Protein AF-A0A1E7FVS6-F1 (afdb_monomer_lite)

Radius of gyration: 13.55 Å; chains: 1; bounding box: 36×31×34 Å

Sequence (107 aa):
MACRRGFEAIVEYLLQLPDVDIRVCDDSGRTVLHDACWNPTPQLKIVELIMERDPALFFISDNRGFTPFQYARSQHFLIWREFLLKNMEYLQALKSEDVIAKLSKDS

Structure (mmCIF, N/CA/C/O backbone):
data_AF-A0A1E7FVS6-F1
#
_entry.id   AF-A0A1E7FVS6-F1
#
loop_
_atom_site.group_PDB
_atom_site.id
_atom_site.type_symbol
_atom_site.label_atom_id
_atom_site.label_alt_id
_atom_site.label_comp_id
_atom_site.label_asym_id
_atom_site.label_entity_id
_atom_site.label_seq_id
_atom_site.pdbx_PDB_ins_code
_atom_site.Cartn_x
_atom_site.Cartn_y
_atom_site.Cartn_z
_atom_site.occupancy
_atom_site.B_iso_or_equiv
_atom_site.auth_seq_id
_atom_site.auth_comp_id
_atom_site.auth_asym_id
_atom_site.auth_atom_id
_atom_site.pdbx_PDB_model_num
ATOM 1 N N . MET A 1 1 ? -5.072 -8.234 -6.576 1.00 83.69 1 MET A N 1
ATOM 2 C CA . MET A 1 1 ? -4.532 -8.362 -7.964 1.00 83.69 1 MET A CA 1
ATOM 3 C C . MET A 1 1 ? -4.352 -7.034 -8.708 1.00 83.69 1 MET A C 1
ATOM 5 O O . MET A 1 1 ? -3.231 -6.797 -9.140 1.00 83.69 1 MET A O 1
ATOM 9 N N . ALA A 1 2 ? -5.379 -6.188 -8.896 1.00 94.12 2 ALA A N 1
ATOM 10 C CA . ALA A 1 2 ? -5.244 -4.928 -9.657 1.00 94.12 2 ALA A CA 1
ATOM 11 C C . ALA A 1 2 ? -4.141 -4.005 -9.098 1.00 94.12 2 ALA A C 1
ATOM 13 O O . ALA A 1 2 ? -3.268 -3.572 -9.850 1.00 94.12 2 ALA A O 1
ATOM 14 N N . CYS A 1 3 ? -4.094 -3.833 -7.770 1.00 95.19 3 CYS A N 1
ATOM 15 C CA . CYS A 1 3 ? -3.047 -3.071 -7.081 1.00 95.19 3 CYS A CA 1
ATOM 16 C C . CYS A 1 3 ? -1.645 -3.642 -7.344 1.00 95.19 3 CYS A C 1
ATOM 18 O O . CYS A 1 3 ? -0.743 -2.918 -7.755 1.00 95.19 3 CYS A O 1
ATOM 20 N N . ARG A 1 4 ? -1.479 -4.968 -7.222 1.00 94.69 4 ARG A N 1
ATOM 21 C CA . ARG A 1 4 ? -0.206 -5.649 -7.514 1.00 94.69 4 ARG A CA 1
ATOM 22 C C . ARG A 1 4 ? 0.254 -5.468 -8.955 1.00 94.69 4 ARG A C 1
ATOM 24 O O . ARG A 1 4 ? 1.454 -5.433 -9.210 1.00 94.69 4 ARG A O 1
ATOM 31 N N . ARG A 1 5 ? -0.676 -5.368 -9.907 1.00 96.00 5 ARG A N 1
ATOM 32 C CA . ARG A 1 5 ? -0.368 -5.174 -11.332 1.00 96.00 5 ARG A CA 1
ATOM 33 C C . ARG A 1 5 ? -0.139 -3.715 -11.718 1.00 96.00 5 ARG A C 1
ATOM 35 O O . ARG A 1 5 ? 0.414 -3.489 -12.786 1.00 96.00 5 ARG A O 1
ATOM 42 N N . GLY A 1 6 ? -0.496 -2.758 -10.864 1.00 96.00 6 GLY A N 1
ATOM 43 C CA . GLY A 1 6 ? -0.386 -1.337 -11.189 1.00 96.00 6 GLY A CA 1
ATOM 44 C C . GLY A 1 6 ? -1.476 -0.847 -12.145 1.00 96.00 6 GLY A C 1
ATOM 45 O O . GLY A 1 6 ? -1.263 0.089 -12.906 1.00 96.00 6 GLY A O 1
ATOM 46 N N . PHE A 1 7 ? -2.636 -1.509 -12.168 1.00 97.50 7 PHE A N 1
ATOM 47 C CA . PHE A 1 7 ? -3.739 -1.138 -13.058 1.00 97.50 7 PHE A CA 1
ATOM 48 C C . PHE A 1 7 ? -4.551 0.014 -12.468 1.00 97.50 7 PHE A C 1
ATOM 50 O O . PHE A 1 7 ? -5.652 -0.193 -11.966 1.00 97.50 7 PHE A O 1
ATOM 57 N N . GLU A 1 8 ? -3.989 1.220 -12.530 1.00 96.94 8 GLU A N 1
ATOM 58 C CA . GLU A 1 8 ? -4.539 2.435 -11.919 1.00 96.94 8 GLU A CA 1
ATOM 59 C C . GLU A 1 8 ? -6.012 2.674 -12.271 1.00 96.94 8 GLU A C 1
ATOM 61 O O . GLU A 1 8 ? -6.835 2.737 -11.366 1.00 96.94 8 GLU A O 1
ATOM 66 N N . ALA A 1 9 ? -6.371 2.685 -13.559 1.00 97.12 9 ALA A N 1
ATOM 67 C CA . ALA A 1 9 ? -7.753 2.914 -13.998 1.00 97.12 9 ALA A CA 1
ATOM 68 C C . ALA A 1 9 ? -8.745 1.861 -13.465 1.00 97.12 9 ALA A C 1
ATOM 70 O O . ALA A 1 9 ? -9.900 2.167 -13.182 1.00 97.12 9 ALA A O 1
ATOM 71 N N . ILE A 1 10 ? -8.295 0.611 -13.301 1.00 97.00 10 ILE A N 1
ATOM 72 C CA . ILE A 1 10 ? -9.125 -0.453 -12.719 1.00 97.00 10 ILE A CA 1
ATOM 73 C C . ILE A 1 10 ? -9.271 -0.235 -11.215 1.00 97.00 10 ILE A C 1
ATOM 75 O O . ILE A 1 10 ? -10.363 -0.406 -10.687 1.00 97.00 10 ILE A O 1
ATOM 79 N N . VAL A 1 11 ? -8.193 0.141 -10.522 1.00 96.56 11 VAL A N 1
ATOM 80 C CA . VAL A 1 11 ? -8.251 0.466 -9.092 1.00 96.56 11 VAL A CA 1
ATOM 81 C C . VAL A 1 11 ? -9.196 1.642 -8.857 1.00 96.56 11 VAL A C 1
ATOM 83 O O . VAL A 1 11 ? -10.081 1.532 -8.018 1.00 96.56 11 VAL A O 1
ATOM 86 N N . GLU A 1 12 ? -9.067 2.721 -9.625 1.00 96.31 12 GLU A N 1
ATOM 87 C CA . GLU A 1 12 ? -9.940 3.891 -9.523 1.00 96.31 12 GLU A CA 1
ATOM 88 C C . GLU A 1 12 ? -11.412 3.522 -9.746 1.00 96.31 12 GLU A C 1
ATOM 90 O O . GLU A 1 12 ? -12.257 3.855 -8.916 1.00 96.31 12 GLU A O 1
ATOM 95 N N . TYR A 1 13 ? -11.711 2.758 -10.800 1.00 96.62 13 TYR A N 1
ATOM 96 C CA . TYR A 1 13 ? -13.066 2.271 -11.058 1.00 96.62 13 TYR A CA 1
ATOM 97 C C . TYR A 1 13 ? -13.611 1.414 -9.907 1.00 96.62 13 TYR A C 1
ATOM 99 O O . TYR A 1 13 ? -14.733 1.629 -9.456 1.00 96.62 13 TYR A O 1
ATOM 107 N N . LEU A 1 14 ? -12.821 0.461 -9.399 1.00 95.06 14 LEU A N 1
ATOM 108 C CA . LEU A 1 14 ? -13.241 -0.407 -8.296 1.00 95.06 14 LEU A CA 1
ATOM 109 C C . LEU A 1 14 ? -13.530 0.396 -7.027 1.00 95.06 14 LEU A C 1
ATOM 111 O O . LEU A 1 14 ? -14.521 0.123 -6.359 1.00 95.06 14 LEU A O 1
ATOM 115 N N . LEU A 1 15 ? -12.710 1.404 -6.717 1.00 94.31 15 LEU A N 1
ATOM 116 C CA . LEU A 1 15 ? -12.917 2.271 -5.556 1.00 94.31 15 LEU A CA 1
ATOM 117 C C . LEU A 1 15 ? -14.202 3.101 -5.663 1.00 94.31 15 LEU A C 1
ATOM 119 O O . LEU A 1 15 ? -14.783 3.445 -4.638 1.00 94.31 15 LEU A O 1
ATOM 123 N N . GLN A 1 16 ? -14.685 3.411 -6.866 1.00 94.25 16 GLN A N 1
ATOM 124 C CA . GLN A 1 16 ? -15.956 4.123 -7.054 1.00 94.25 16 GLN A CA 1
ATOM 125 C C . GLN A 1 16 ? -17.192 3.255 -6.772 1.00 94.25 16 GLN A C 1
ATOM 127 O O . GLN A 1 16 ? -18.289 3.797 -6.635 1.00 94.25 16 GLN A O 1
ATOM 132 N N . LEU A 1 17 ? -17.043 1.931 -6.670 1.00 95.00 17 LEU A N 1
ATOM 133 C CA . LEU A 1 17 ? -18.158 1.038 -6.364 1.00 95.00 17 LEU A CA 1
ATOM 134 C C . LEU A 1 17 ? -18.571 1.171 -4.884 1.00 95.00 17 LEU A C 1
ATOM 136 O O . LEU A 1 17 ? -17.700 1.234 -4.014 1.00 95.00 17 LEU A O 1
ATOM 140 N N . PRO A 1 18 ? -19.883 1.194 -4.578 1.00 89.94 18 PRO A N 1
ATOM 141 C CA . PRO A 1 18 ? -20.381 1.446 -3.223 1.00 89.94 18 PRO A CA 1
ATOM 142 C C . PRO A 1 18 ? -20.007 0.348 -2.218 1.00 89.94 18 PRO A C 1
ATOM 144 O O . PRO A 1 18 ? -19.783 0.653 -1.051 1.00 89.94 18 PRO A O 1
ATOM 147 N N . ASP A 1 19 ? -19.886 -0.899 -2.676 1.00 90.19 19 ASP A N 1
ATOM 148 C CA . ASP A 1 19 ? -19.699 -2.075 -1.815 1.00 90.19 19 ASP A CA 1
ATOM 149 C C . ASP A 1 19 ? -18.271 -2.646 -1.872 1.00 90.19 19 ASP A C 1
ATOM 151 O O . ASP A 1 19 ? -18.045 -3.813 -1.543 1.00 90.19 19 ASP A O 1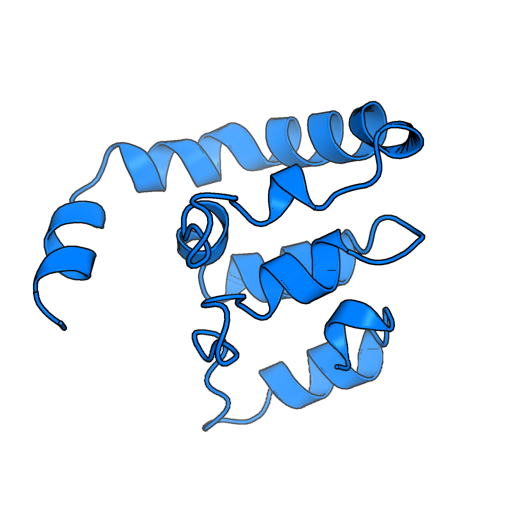
ATOM 155 N N . VAL A 1 20 ? -17.290 -1.860 -2.336 1.00 92.88 20 VAL A N 1
ATOM 156 C CA . VAL A 1 20 ? -15.898 -2.324 -2.371 1.00 92.88 20 VAL A CA 1
ATOM 157 C C . VAL A 1 20 ? -15.264 -2.193 -0.986 1.00 92.88 20 VAL A C 1
ATOM 159 O O . VAL A 1 20 ? -15.075 -1.094 -0.464 1.00 92.88 20 VAL A O 1
ATOM 162 N N . ASP A 1 21 ? -14.900 -3.329 -0.396 1.00 91.56 21 ASP A N 1
ATOM 163 C CA . ASP A 1 21 ? -14.094 -3.365 0.820 1.00 91.56 21 ASP A CA 1
ATOM 164 C C . ASP A 1 21 ? -12.602 -3.437 0.463 1.00 91.56 21 ASP A C 1
ATOM 166 O O . ASP A 1 21 ? -12.139 -4.355 -0.218 1.00 91.56 21 ASP A O 1
ATOM 170 N N . ILE A 1 22 ? -11.838 -2.449 0.927 1.00 92.50 22 ILE A N 1
ATOM 171 C CA . ILE A 1 22 ? -10.387 -2.355 0.720 1.00 92.50 22 ILE A CA 1
ATOM 172 C C . ILE A 1 22 ? -9.575 -2.953 1.873 1.00 92.50 22 ILE A C 1
ATOM 174 O O . ILE A 1 22 ? -8.356 -3.091 1.751 1.00 92.50 22 ILE A O 1
ATOM 178 N N . ARG A 1 23 ? -10.223 -3.307 2.988 1.00 91.69 23 ARG A N 1
ATOM 179 C CA . ARG A 1 23 ? -9.582 -3.926 4.156 1.00 91.69 23 ARG A CA 1
ATOM 180 C C . ARG A 1 23 ? -9.464 -5.441 4.029 1.00 91.69 23 ARG A C 1
ATOM 182 O O . ARG A 1 23 ? -8.822 -6.065 4.871 1.00 91.69 23 ARG A O 1
ATOM 189 N N . VAL A 1 24 ? -10.008 -6.013 2.956 1.00 91.19 24 VAL A N 1
ATOM 190 C CA . VAL A 1 24 ? -9.822 -7.420 2.602 1.00 91.19 24 VAL A CA 1
ATOM 191 C C . VAL A 1 24 ? -8.336 -7.788 2.563 1.00 91.19 24 VAL A C 1
ATOM 193 O O . VAL A 1 24 ? -7.485 -7.041 2.060 1.00 91.19 24 VAL A O 1
ATOM 196 N N .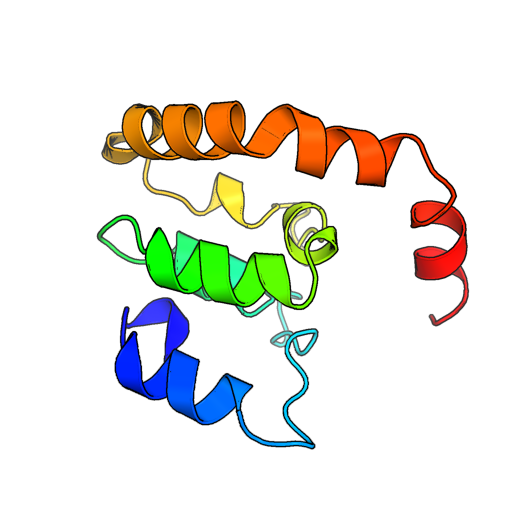 CYS A 1 25 ? -8.027 -8.969 3.085 1.00 93.75 25 CYS A N 1
ATOM 197 C CA . CYS A 1 25 ? -6.692 -9.541 3.074 1.00 93.75 25 CYS A CA 1
ATOM 198 C C . CYS A 1 25 ? -6.717 -10.975 2.542 1.00 93.75 25 CYS A C 1
ATOM 200 O O . CYS A 1 25 ? -7.761 -11.625 2.504 1.00 93.75 25 CYS A O 1
ATOM 202 N N . ASP A 1 26 ? -5.566 -11.447 2.070 1.00 93.94 26 ASP A N 1
ATOM 203 C CA . ASP A 1 26 ? -5.400 -12.855 1.710 1.00 93.94 26 ASP A CA 1
ATOM 204 C C . ASP A 1 26 ? -5.104 -13.738 2.936 1.00 93.94 26 ASP A C 1
ATOM 206 O O . ASP A 1 26 ? -4.937 -13.244 4.049 1.00 93.94 26 ASP A O 1
ATOM 210 N N . ASP A 1 27 ? -4.961 -15.049 2.726 1.00 97.00 27 ASP A N 1
ATOM 211 C CA . ASP A 1 27 ? -4.670 -16.031 3.787 1.00 97.00 27 ASP A CA 1
ATOM 212 C C . ASP A 1 27 ? -3.367 -15.749 4.563 1.00 97.00 27 ASP A C 1
ATOM 214 O O . ASP A 1 27 ? -3.121 -16.321 5.625 1.00 97.00 27 ASP A O 1
ATOM 218 N N . SER A 1 28 ? -2.492 -14.890 4.030 1.00 96.19 28 SER A N 1
ATOM 219 C CA . SER A 1 28 ? -1.261 -14.449 4.692 1.00 96.19 28 SER A CA 1
ATOM 220 C C . SER A 1 28 ? -1.433 -13.139 5.466 1.00 96.19 28 SER A C 1
ATOM 222 O O . SER A 1 28 ? -0.442 -12.623 5.977 1.00 96.19 28 SER A O 1
ATOM 224 N N . GLY A 1 29 ? -2.645 -12.586 5.549 1.00 95.81 29 GLY A N 1
ATOM 225 C CA . GLY A 1 29 ? -2.924 -11.297 6.183 1.00 95.81 29 GLY A CA 1
ATOM 226 C C . GLY A 1 29 ? -2.508 -10.094 5.330 1.00 95.81 29 GLY A C 1
ATOM 227 O O . GLY A 1 29 ? -2.459 -8.971 5.827 1.00 95.81 29 GLY A O 1
ATOM 228 N N . ARG A 1 30 ? -2.194 -10.287 4.040 1.00 96.50 30 ARG A N 1
ATOM 229 C CA . ARG A 1 30 ? -1.745 -9.188 3.172 1.00 96.50 30 ARG A CA 1
ATOM 230 C C . ARG A 1 30 ? -2.939 -8.429 2.614 1.00 96.50 30 ARG A C 1
ATOM 232 O O . ARG A 1 30 ? -3.749 -8.981 1.875 1.00 96.50 30 ARG A O 1
ATOM 239 N N . THR A 1 31 ? -3.008 -7.147 2.942 1.00 96.12 31 THR A N 1
ATOM 240 C CA . THR A 1 31 ? -4.003 -6.193 2.424 1.00 96.12 31 THR A CA 1
ATOM 241 C C . THR A 1 31 ? -3.710 -5.762 0.982 1.00 96.12 31 THR A C 1
ATOM 243 O O . THR A 1 31 ? -2.617 -5.982 0.446 1.00 96.12 31 THR A O 1
ATOM 246 N N . VAL A 1 32 ? -4.647 -5.038 0.362 1.00 95.75 32 VAL A N 1
ATOM 247 C CA . VAL A 1 32 ? -4.464 -4.429 -0.971 1.00 95.75 32 VAL A CA 1
ATOM 248 C C . VAL A 1 32 ? -3.241 -3.505 -1.066 1.00 95.75 32 VAL A C 1
ATOM 250 O O . VAL A 1 32 ? -2.664 -3.359 -2.147 1.00 95.75 32 VAL A O 1
ATOM 253 N N . LEU A 1 33 ? -2.811 -2.916 0.057 1.00 95.62 33 LEU A N 1
ATOM 254 C CA . LEU A 1 33 ? -1.648 -2.034 0.104 1.00 95.62 33 LEU A CA 1
ATOM 255 C C . LEU A 1 33 ? -0.327 -2.818 0.071 1.00 95.62 33 LEU A C 1
ATOM 257 O O . LEU A 1 33 ? 0.613 -2.393 -0.599 1.00 95.62 33 LEU A O 1
ATOM 261 N N . H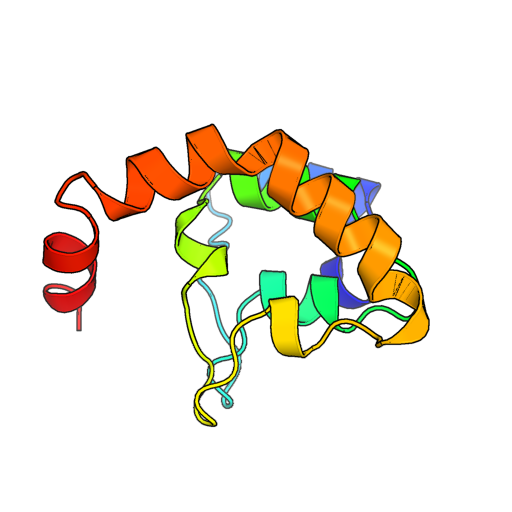IS A 1 34 ? -0.268 -4.001 0.697 1.00 96.19 34 HIS A N 1
ATOM 262 C CA . HIS A 1 34 ? 0.867 -4.921 0.535 1.00 96.19 34 HIS A CA 1
ATOM 263 C C . HIS A 1 34 ? 1.044 -5.305 -0.936 1.00 96.19 34 HIS A C 1
ATOM 265 O O . HIS A 1 34 ? 2.153 -5.290 -1.471 1.00 96.19 34 HIS A O 1
ATOM 271 N N . ASP A 1 35 ? -0.076 -5.601 -1.599 1.00 95.75 35 ASP A N 1
ATOM 272 C CA . ASP A 1 35 ? -0.129 -5.900 -3.026 1.00 95.75 35 ASP A CA 1
ATOM 273 C C . ASP A 1 35 ? 0.438 -4.741 -3.865 1.00 95.75 35 ASP A C 1
ATOM 275 O O . ASP A 1 35 ? 1.275 -4.981 -4.736 1.00 95.75 35 ASP A O 1
ATOM 279 N N . ALA A 1 36 ? 0.027 -3.497 -3.593 1.00 96.00 36 ALA A N 1
ATOM 280 C CA . ALA A 1 36 ? 0.530 -2.305 -4.285 1.00 96.00 36 ALA A CA 1
ATOM 281 C C . ALA A 1 36 ? 2.045 -2.109 -4.089 1.00 96.00 36 ALA A C 1
ATOM 283 O O . ALA A 1 36 ? 2.766 -1.857 -5.057 1.00 96.00 36 ALA A O 1
ATOM 284 N N . CYS A 1 37 ? 2.543 -2.271 -2.859 1.00 96.00 37 CYS A N 1
ATOM 285 C CA . CYS A 1 37 ? 3.962 -2.108 -2.538 1.00 96.00 37 CYS A CA 1
ATOM 286 C C . CYS A 1 37 ? 4.849 -3.232 -3.102 1.00 96.00 37 CYS A C 1
ATOM 288 O O . CYS A 1 37 ? 6.022 -2.985 -3.373 1.00 96.00 37 CYS A O 1
ATOM 290 N N . TRP A 1 38 ? 4.306 -4.432 -3.348 1.00 95.56 38 TRP A N 1
ATOM 291 C CA . TRP A 1 38 ? 5.034 -5.541 -3.988 1.00 95.56 38 TRP A CA 1
ATOM 292 C C . TRP A 1 38 ? 5.373 -5.265 -5.471 1.00 95.56 38 TRP A C 1
ATOM 294 O O . TRP A 1 38 ? 6.249 -5.919 -6.052 1.00 95.56 38 TRP A O 1
ATOM 304 N N . ASN A 1 39 ? 4.679 -4.329 -6.127 1.00 95.81 39 ASN A N 1
ATOM 305 C CA . ASN A 1 39 ? 4.843 -4.069 -7.558 1.00 95.81 39 ASN A CA 1
ATOM 306 C C . ASN A 1 39 ? 6.318 -3.770 -7.938 1.00 95.81 39 ASN A C 1
ATOM 308 O O . ASN A 1 39 ? 7.047 -3.128 -7.174 1.00 95.81 39 ASN A O 1
ATOM 312 N N . PRO A 1 40 ? 6.796 -4.225 -9.118 1.00 95.44 40 PRO A N 1
ATOM 313 C CA . PRO A 1 40 ? 8.138 -3.904 -9.591 1.00 95.44 40 PRO A CA 1
ATOM 314 C C . PRO A 1 40 ? 8.462 -2.412 -9.665 1.00 95.44 40 PRO A C 1
ATOM 316 O O . PRO A 1 40 ? 9.634 -2.085 -9.548 1.00 95.44 40 PRO A O 1
ATOM 319 N N . THR A 1 41 ? 7.478 -1.529 -9.838 1.00 95.69 41 THR A N 1
ATOM 320 C CA . THR A 1 41 ? 7.633 -0.070 -9.860 1.00 95.69 41 THR A CA 1
ATOM 321 C C . THR A 1 41 ? 6.750 0.600 -8.794 1.00 95.69 41 THR A C 1
ATOM 323 O O . THR A 1 41 ? 5.727 0.034 -8.402 1.00 95.69 41 THR A O 1
ATOM 326 N N . PRO A 1 42 ? 7.108 1.798 -8.292 1.00 96.06 42 PRO A N 1
ATOM 327 C CA . PRO A 1 42 ? 6.335 2.476 -7.248 1.00 96.06 42 PRO A CA 1
ATOM 328 C C . PRO A 1 42 ? 4.965 2.940 -7.750 1.00 96.06 42 PRO A C 1
ATOM 330 O O . PRO A 1 42 ? 4.864 3.877 -8.537 1.00 96.06 42 PRO A O 1
ATOM 333 N N . GLN A 1 43 ? 3.901 2.308 -7.262 1.00 96.88 43 GLN A N 1
ATOM 334 C CA . GLN A 1 43 ? 2.520 2.624 -7.635 1.00 96.88 43 GLN A CA 1
ATOM 335 C C . GLN A 1 43 ? 1.955 3.768 -6.781 1.00 96.88 43 GLN A C 1
ATOM 337 O O . GLN A 1 43 ? 0.969 3.585 -6.070 1.00 96.88 43 GLN A O 1
ATOM 342 N N . LEU A 1 44 ? 2.606 4.937 -6.808 1.00 95.81 44 LEU A N 1
ATOM 343 C CA . LEU A 1 44 ? 2.286 6.048 -5.899 1.00 95.81 44 LEU A CA 1
ATOM 344 C C . LEU A 1 44 ? 0.818 6.472 -5.987 1.00 95.81 44 LEU A C 1
ATOM 346 O O . LEU A 1 44 ? 0.172 6.596 -4.956 1.00 95.81 44 LEU A O 1
ATOM 350 N N . LYS A 1 45 ? 0.263 6.599 -7.199 1.00 96.38 45 LYS A N 1
ATOM 351 C CA . LYS A 1 45 ? -1.130 7.027 -7.383 1.00 96.38 45 LYS A CA 1
ATOM 352 C C . LYS A 1 45 ? -2.143 6.026 -6.824 1.00 96.38 45 LYS A C 1
ATOM 354 O O . LYS A 1 45 ? -3.094 6.418 -6.159 1.00 96.38 45 LYS A O 1
ATOM 359 N N . ILE A 1 46 ? -1.915 4.728 -7.027 1.00 96.94 46 ILE A N 1
ATOM 360 C CA . ILE A 1 46 ? -2.739 3.670 -6.419 1.00 96.94 46 ILE A CA 1
ATOM 361 C C . ILE A 1 46 ? -2.662 3.744 -4.894 1.00 96.94 46 ILE A C 1
ATOM 363 O O . ILE A 1 46 ? -3.675 3.602 -4.217 1.00 96.94 46 ILE A O 1
ATOM 367 N N . VAL A 1 47 ? -1.466 3.975 -4.352 1.00 95.31 47 VAL A N 1
ATOM 368 C CA . VAL A 1 47 ? -1.273 4.105 -2.908 1.00 95.31 47 VAL A CA 1
ATOM 369 C C . VAL A 1 47 ? -1.958 5.355 -2.349 1.00 95.31 47 VAL A C 1
ATOM 371 O O . VAL A 1 47 ? -2.559 5.259 -1.284 1.00 95.31 47 VAL A O 1
ATOM 374 N N . GLU A 1 48 ? -1.944 6.484 -3.062 1.00 93.75 48 GLU A N 1
ATOM 375 C CA . GLU A 1 48 ? -2.723 7.683 -2.711 1.00 93.75 48 GLU A CA 1
ATOM 376 C C . GLU A 1 48 ? -4.225 7.386 -2.687 1.00 93.75 48 GLU A C 1
ATOM 378 O O . GLU A 1 48 ? -4.873 7.639 -1.678 1.00 93.75 48 GLU A O 1
ATOM 383 N N . LEU A 1 49 ? -4.765 6.765 -3.739 1.00 94.56 49 LEU A N 1
ATOM 384 C CA . LEU A 1 49 ? -6.191 6.421 -3.818 1.00 94.56 49 LEU A CA 1
ATOM 385 C C . LEU A 1 49 ? -6.638 5.492 -2.676 1.00 94.56 49 LEU A C 1
ATOM 387 O O . LEU A 1 49 ? -7.731 5.641 -2.132 1.00 94.56 49 LEU A O 1
ATOM 391 N N . ILE A 1 50 ? -5.795 4.525 -2.300 1.00 93.19 50 ILE A N 1
ATOM 392 C CA . ILE A 1 50 ? -6.058 3.638 -1.157 1.00 93.19 50 ILE A CA 1
ATOM 393 C C . ILE A 1 50 ? -5.974 4.425 0.161 1.00 93.19 50 ILE A C 1
ATOM 395 O O . ILE A 1 50 ? -6.822 4.240 1.032 1.00 93.19 50 ILE A O 1
ATOM 399 N N . MET A 1 51 ? -4.986 5.316 0.304 1.00 88.38 51 MET A N 1
ATOM 400 C CA . MET A 1 51 ? -4.793 6.153 1.495 1.00 88.38 51 MET A CA 1
ATOM 401 C C . MET A 1 51 ? -5.972 7.097 1.738 1.00 88.38 51 MET A C 1
ATOM 403 O O . MET A 1 51 ? -6.392 7.250 2.879 1.00 88.38 51 MET A O 1
ATOM 407 N N . GLU A 1 52 ? -6.513 7.701 0.680 1.00 88.69 52 GLU A N 1
ATOM 408 C CA . GLU A 1 52 ? -7.684 8.586 0.741 1.00 88.69 52 GLU A CA 1
ATOM 409 C C . GLU A 1 52 ? -8.931 7.869 1.276 1.00 88.69 52 GLU A C 1
ATOM 411 O O . GLU A 1 52 ? -9.829 8.508 1.823 1.00 88.69 52 GLU A O 1
ATOM 416 N N . ARG A 1 53 ? -8.994 6.541 1.127 1.00 89.81 53 ARG A N 1
ATOM 417 C CA . ARG A 1 53 ? -10.098 5.717 1.625 1.00 89.81 53 ARG A CA 1
ATOM 418 C C . ARG A 1 53 ? -9.871 5.209 3.035 1.00 89.81 53 ARG A C 1
ATOM 420 O O . ARG A 1 53 ? -10.767 5.325 3.865 1.00 89.81 53 ARG A O 1
ATOM 427 N N . ASP A 1 54 ? -8.707 4.624 3.291 1.00 89.75 54 ASP A N 1
ATOM 428 C CA . ASP A 1 54 ? -8.350 4.137 4.617 1.00 89.75 54 ASP A CA 1
ATOM 429 C C . ASP A 1 54 ? -6.832 4.190 4.838 1.00 89.75 54 ASP A C 1
ATOM 431 O O . ASP A 1 54 ? -6.088 3.279 4.448 1.00 89.75 54 ASP A O 1
ATOM 435 N N . PRO A 1 55 ? -6.341 5.238 5.509 1.00 88.88 55 PRO A N 1
ATOM 436 C CA . PRO A 1 55 ? -4.918 5.390 5.750 1.00 88.88 55 PRO A CA 1
ATOM 437 C C . PRO A 1 55 ? -4.385 4.444 6.839 1.00 88.88 55 PRO A C 1
ATOM 439 O O . PRO A 1 55 ? -3.169 4.252 6.930 1.00 88.88 55 PRO A O 1
ATOM 442 N N . ALA A 1 56 ? -5.247 3.785 7.629 1.00 88.06 56 ALA A N 1
ATOM 443 C CA . ALA A 1 56 ? -4.808 2.811 8.631 1.00 88.06 56 ALA A CA 1
ATOM 444 C C . ALA A 1 56 ? -4.152 1.575 7.992 1.00 88.06 56 ALA A C 1
ATOM 446 O O . ALA A 1 56 ? -3.336 0.908 8.635 1.00 88.06 56 ALA A O 1
ATOM 447 N N . LEU A 1 57 ? -4.440 1.299 6.713 1.00 90.81 57 LEU A N 1
ATOM 448 C CA . LEU A 1 57 ? -3.851 0.194 5.952 1.00 90.81 57 LEU A CA 1
ATOM 449 C C . LEU A 1 57 ? -2.316 0.234 5.903 1.00 90.81 57 LEU A C 1
ATOM 451 O O . LEU A 1 57 ? -1.698 -0.818 5.750 1.00 90.81 57 LEU A O 1
ATOM 455 N N . PHE A 1 58 ? -1.688 1.404 6.077 1.00 90.00 58 PHE A N 1
ATOM 456 C CA . PHE A 1 58 ? -0.225 1.543 6.151 1.00 90.00 58 PHE A CA 1
ATOM 457 C C . PHE A 1 58 ? 0.403 0.843 7.354 1.00 90.00 58 PHE A C 1
ATOM 459 O O . PHE A 1 58 ? 1.595 0.529 7.328 1.00 90.00 58 PHE A O 1
ATOM 466 N N . PHE A 1 59 ? -0.378 0.632 8.410 1.00 89.12 59 PHE A N 1
ATOM 467 C CA . PHE A 1 59 ? 0.106 0.124 9.689 1.00 89.12 59 PHE A CA 1
ATOM 468 C C . PHE A 1 59 ? -0.339 -1.310 9.971 1.00 89.12 59 PHE A C 1
ATOM 470 O O . PHE A 1 59 ? 0.059 -1.870 10.989 1.00 89.12 59 PHE A O 1
ATOM 477 N N . ILE A 1 60 ? -1.135 -1.914 9.085 1.00 90.94 60 ILE A N 1
ATOM 478 C CA . ILE A 1 60 ? -1.543 -3.312 9.220 1.00 90.94 60 ILE A CA 1
ATOM 479 C C . ILE A 1 60 ? -0.369 -4.198 8.822 1.00 90.94 60 ILE A C 1
ATOM 481 O O . ILE A 1 60 ? 0.087 -4.147 7.683 1.00 90.94 60 ILE A O 1
ATOM 485 N N . SER A 1 61 ? 0.102 -5.012 9.758 1.00 95.06 61 SER A N 1
ATOM 486 C CA . SER A 1 61 ? 1.072 -6.063 9.474 1.00 95.06 61 SER A CA 1
ATOM 487 C C . SER A 1 61 ? 0.374 -7.326 8.979 1.00 95.06 61 SER A C 1
ATOM 489 O O . SER A 1 61 ? -0.701 -7.680 9.461 1.00 95.06 61 SER A O 1
ATOM 491 N N . ASP A 1 62 ? 1.018 -8.023 8.052 1.00 96.31 62 ASP A N 1
ATOM 492 C CA . ASP A 1 62 ? 0.641 -9.373 7.653 1.00 96.31 62 ASP A CA 1
ATOM 493 C C . ASP A 1 62 ? 0.934 -10.412 8.760 1.00 96.31 62 ASP A C 1
ATOM 495 O O . ASP A 1 62 ? 1.487 -10.098 9.820 1.00 96.31 62 ASP A O 1
ATOM 499 N N . ASN A 1 63 ? 0.636 -11.688 8.497 1.00 97.44 63 ASN A N 1
ATOM 500 C CA . ASN A 1 63 ? 0.847 -12.783 9.456 1.00 97.44 63 ASN A CA 1
ATOM 501 C C . ASN A 1 63 ? 2.329 -13.012 9.819 1.00 97.44 63 ASN A C 1
ATOM 503 O O . ASN A 1 63 ? 2.634 -13.751 10.755 1.00 97.44 63 ASN A O 1
ATOM 507 N N . ARG A 1 64 ? 3.267 -12.413 9.076 1.00 96.25 64 ARG A N 1
ATOM 508 C CA . ARG A 1 64 ? 4.714 -12.465 9.331 1.00 96.25 64 ARG A CA 1
ATOM 509 C C . ARG A 1 64 ? 5.209 -11.220 10.073 1.00 96.25 64 ARG A C 1
ATOM 511 O O . ARG A 1 64 ? 6.404 -11.124 10.346 1.00 96.25 64 ARG A O 1
ATOM 518 N N . GLY A 1 65 ? 4.319 -10.282 10.395 1.00 95.94 65 GLY A N 1
ATOM 519 C CA . GLY A 1 65 ? 4.641 -9.021 11.051 1.00 95.94 65 GLY A CA 1
ATOM 520 C C . GLY A 1 65 ? 5.099 -7.916 10.095 1.00 95.94 65 GLY A C 1
ATOM 521 O O . GLY A 1 65 ? 5.463 -6.837 10.565 1.00 95.94 65 GLY A O 1
ATOM 522 N N . PHE A 1 66 ? 5.080 -8.139 8.779 1.00 95.94 66 PHE A N 1
ATOM 523 C CA . PHE A 1 66 ? 5.517 -7.147 7.801 1.00 95.94 66 PHE A CA 1
ATOM 524 C C . PHE A 1 66 ? 4.384 -6.201 7.418 1.00 95.94 66 PHE A C 1
ATOM 526 O O . PHE A 1 66 ? 3.312 -6.639 7.030 1.00 95.94 66 PHE A O 1
ATOM 533 N N . THR A 1 67 ? 4.659 -4.904 7.483 1.00 94.06 67 THR A N 1
ATOM 534 C CA . THR A 1 67 ? 3.810 -3.825 6.958 1.00 94.06 67 THR A CA 1
ATOM 535 C C . THR A 1 67 ? 3.936 -3.716 5.432 1.00 94.06 67 THR A C 1
ATOM 537 O O . THR A 1 67 ? 4.944 -4.165 4.868 1.00 94.06 67 THR A O 1
ATOM 540 N N . PRO A 1 68 ? 3.001 -3.041 4.733 1.00 94.56 68 PRO A N 1
ATOM 541 C CA . PRO A 1 68 ? 3.050 -2.899 3.280 1.00 94.56 68 PRO A CA 1
ATOM 542 C C . PRO A 1 68 ? 4.368 -2.327 2.768 1.00 94.56 68 PRO A C 1
ATOM 544 O O . PRO A 1 68 ? 4.933 -2.820 1.795 1.00 94.56 68 PRO A O 1
ATOM 547 N N . PHE A 1 69 ? 4.913 -1.325 3.458 1.00 92.94 69 PHE A N 1
ATOM 548 C CA . PHE A 1 69 ? 6.145 -0.668 3.039 1.00 92.94 69 PHE A CA 1
ATOM 549 C C . PHE A 1 69 ? 7.351 -1.613 3.000 1.00 92.94 69 PHE A C 1
ATOM 551 O O . PHE A 1 69 ? 8.241 -1.454 2.169 1.00 92.94 69 PHE A O 1
ATOM 558 N N . GLN A 1 70 ? 7.376 -2.630 3.862 1.00 94.00 70 GLN A N 1
ATOM 559 C CA . GLN A 1 70 ? 8.466 -3.608 3.904 1.00 94.00 70 GLN A CA 1
ATOM 560 C C . GLN A 1 70 ? 8.463 -4.551 2.691 1.00 94.00 70 GLN A C 1
ATOM 562 O O . GLN A 1 70 ? 9.454 -5.238 2.454 1.00 94.00 70 GLN A O 1
ATOM 567 N N . TYR A 1 71 ? 7.391 -4.546 1.895 1.00 95.25 71 TYR A N 1
ATOM 568 C CA . TYR A 1 71 ? 7.314 -5.244 0.613 1.00 95.25 71 TYR A CA 1
ATOM 569 C C . TYR A 1 71 ? 7.831 -4.421 -0.574 1.00 95.25 71 TYR A C 1
ATOM 571 O O . TYR A 1 71 ? 8.022 -4.973 -1.661 1.00 95.25 71 TYR A O 1
ATOM 579 N N . ALA A 1 72 ? 8.093 -3.124 -0.383 1.00 95.69 72 ALA A N 1
ATOM 580 C CA . ALA A 1 72 ? 8.678 -2.285 -1.416 1.00 95.69 72 ALA A CA 1
ATOM 581 C C . ALA A 1 72 ? 10.105 -2.730 -1.768 1.00 95.69 72 ALA A C 1
ATOM 583 O O . ALA A 1 72 ? 10.893 -3.149 -0.919 1.00 95.69 72 ALA A O 1
ATOM 584 N N . ARG A 1 73 ? 10.478 -2.590 -3.043 1.00 95.25 73 ARG A N 1
ATOM 585 C CA . ARG A 1 73 ? 11.849 -2.877 -3.491 1.00 95.25 73 ARG A CA 1
ATOM 586 C C . ARG A 1 73 ? 12.829 -1.828 -2.969 1.00 95.25 73 ARG A C 1
ATOM 588 O O . ARG A 1 73 ? 12.591 -0.631 -3.125 1.00 95.25 73 ARG A O 1
ATOM 595 N N . SER A 1 74 ? 13.978 -2.283 -2.471 1.00 95.12 74 SER A N 1
ATOM 596 C CA . SER A 1 74 ? 15.031 -1.429 -1.901 1.00 95.12 74 SER A CA 1
ATOM 597 C C . SER A 1 74 ? 15.521 -0.327 -2.840 1.00 95.12 74 SER A C 1
ATOM 599 O O . SER A 1 74 ? 15.730 0.805 -2.411 1.00 95.12 74 SER A O 1
ATOM 601 N N . GLN A 1 75 ? 15.618 -0.616 -4.139 1.00 96.31 75 GLN A N 1
ATOM 602 C CA . GLN A 1 75 ? 16.007 0.358 -5.166 1.00 96.31 75 GLN A CA 1
ATOM 603 C C . GLN A 1 75 ? 15.052 1.564 -5.280 1.00 96.31 75 GLN A C 1
ATOM 605 O O . GLN A 1 75 ? 15.446 2.607 -5.790 1.00 96.31 75 GLN A O 1
ATOM 610 N N . HIS A 1 76 ? 13.809 1.447 -4.799 1.00 95.81 76 HIS A N 1
ATOM 611 C CA . HIS A 1 76 ? 12.816 2.524 -4.822 1.00 95.81 76 HIS A CA 1
ATOM 612 C C . HIS A 1 76 ? 12.617 3.195 -3.461 1.00 95.81 76 HIS A C 1
ATOM 614 O O . HIS A 1 76 ? 11.733 4.039 -3.326 1.00 95.81 76 HIS A O 1
ATOM 620 N N . PHE A 1 77 ? 13.416 2.853 -2.445 1.00 94.06 77 PHE A N 1
ATOM 621 C CA . PHE A 1 77 ? 13.255 3.410 -1.100 1.00 94.06 77 PHE A CA 1
ATOM 622 C C . PHE A 1 77 ? 13.341 4.935 -1.060 1.00 94.06 77 PHE A C 1
ATOM 624 O O . PHE A 1 77 ? 12.661 5.534 -0.238 1.00 94.06 77 PHE A O 1
ATOM 631 N N . LEU A 1 78 ? 14.109 5.579 -1.948 1.00 95.75 78 LEU A N 1
ATOM 632 C CA . LEU A 1 78 ? 14.152 7.044 -2.020 1.00 95.75 78 LEU A CA 1
ATOM 633 C C . LEU A 1 78 ? 12.794 7.642 -2.411 1.00 95.75 78 LEU A C 1
ATOM 635 O O . LEU A 1 78 ? 12.286 8.491 -1.688 1.00 95.75 78 LEU A O 1
ATOM 639 N N . ILE A 1 79 ? 12.177 7.128 -3.478 1.00 95.94 79 ILE A N 1
ATOM 640 C CA . ILE A 1 79 ? 10.857 7.566 -3.969 1.00 95.94 79 ILE A CA 1
ATOM 641 C C . ILE A 1 79 ? 9.799 7.367 -2.879 1.00 95.94 79 ILE A C 1
ATOM 643 O O . ILE A 1 79 ? 9.004 8.245 -2.561 1.00 95.94 79 ILE A O 1
ATOM 647 N N . TRP A 1 80 ? 9.825 6.191 -2.268 1.00 93.50 80 TRP A N 1
ATOM 648 C CA . TRP A 1 80 ? 8.923 5.800 -1.200 1.00 93.50 80 TRP A CA 1
ATOM 649 C C . TRP A 1 80 ? 9.111 6.630 0.078 1.00 93.50 80 TRP A C 1
ATOM 651 O O . TRP A 1 80 ? 8.135 6.990 0.732 1.00 93.50 80 TRP A O 1
ATOM 661 N N . ARG A 1 81 ? 10.352 6.989 0.417 1.00 92.69 81 ARG A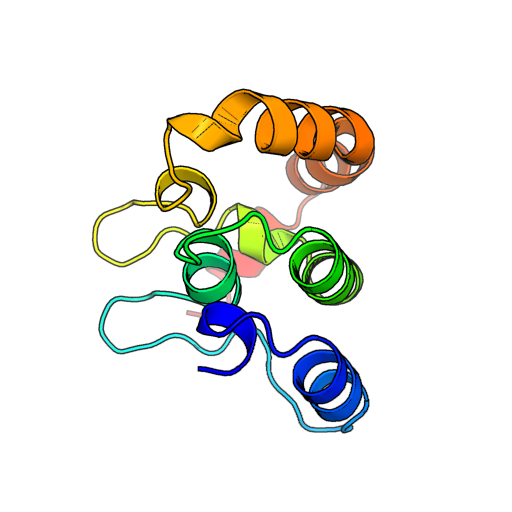 N 1
ATOM 662 C CA . ARG A 1 81 ? 10.668 7.889 1.530 1.00 92.69 81 ARG A CA 1
ATOM 663 C C . ARG A 1 81 ? 10.156 9.300 1.260 1.00 92.69 81 ARG A C 1
ATOM 665 O O . ARG A 1 81 ? 9.567 9.890 2.154 1.00 92.69 81 ARG A O 1
ATOM 672 N N . GLU A 1 82 ? 10.354 9.829 0.056 1.00 94.50 82 GLU A N 1
ATOM 673 C CA . GLU A 1 82 ? 9.820 11.138 -0.345 1.00 94.50 82 GLU A CA 1
ATOM 674 C C . GLU A 1 82 ? 8.292 11.160 -0.275 1.00 94.50 82 GLU A C 1
ATOM 676 O O . GLU A 1 82 ? 7.711 12.078 0.304 1.00 94.50 82 GLU A O 1
ATOM 681 N N . PHE A 1 83 ? 7.647 10.105 -0.774 1.00 93.12 83 PHE A N 1
ATOM 682 C CA . PHE A 1 83 ? 6.204 9.932 -0.681 1.00 93.12 83 PHE A CA 1
ATOM 683 C C . PHE A 1 83 ? 5.712 9.923 0.772 1.00 93.12 83 PHE A C 1
ATOM 685 O O . PHE A 1 83 ? 4.783 10.652 1.117 1.00 93.12 83 PHE A O 1
ATOM 692 N N . LEU A 1 84 ? 6.338 9.126 1.642 1.00 88.81 84 LEU A N 1
ATOM 693 C CA . LEU A 1 84 ? 5.957 9.057 3.052 1.00 88.81 84 LEU A CA 1
ATOM 694 C C . LEU A 1 84 ? 6.209 10.374 3.786 1.00 88.81 84 LEU A C 1
ATOM 696 O O . LEU A 1 84 ? 5.381 10.750 4.602 1.00 88.81 84 LEU A O 1
ATOM 700 N N . LEU A 1 85 ? 7.309 11.079 3.497 1.00 89.69 85 LEU A N 1
ATOM 701 C CA . LEU A 1 85 ? 7.613 12.381 4.101 1.00 89.69 85 LEU A CA 1
ATOM 702 C C . LEU A 1 85 ? 6.568 13.431 3.721 1.00 89.69 85 LEU A C 1
ATOM 704 O O . LEU A 1 85 ? 6.082 14.147 4.591 1.00 89.69 85 LEU A O 1
ATOM 708 N N . LYS A 1 86 ? 6.166 13.468 2.446 1.00 90.38 86 LYS A N 1
ATOM 709 C CA . LYS A 1 86 ? 5.104 14.359 1.959 1.00 90.38 86 LYS A CA 1
ATOM 710 C C . LYS A 1 86 ? 3.764 14.105 2.659 1.00 90.38 86 LYS A C 1
ATOM 712 O O . LYS A 1 86 ? 2.997 15.039 2.854 1.00 90.38 86 LYS A O 1
ATOM 717 N N . ASN A 1 87 ? 3.497 12.858 3.043 1.00 86.88 87 ASN A N 1
ATOM 718 C CA . ASN A 1 87 ? 2.256 12.448 3.701 1.00 86.88 87 ASN A CA 1
ATOM 719 C C . ASN A 1 87 ? 2.423 12.224 5.219 1.00 86.88 87 ASN A C 1
ATOM 721 O O . ASN A 1 87 ? 1.517 11.709 5.871 1.00 86.88 87 ASN A O 1
ATOM 725 N N . MET A 1 88 ? 3.573 12.583 5.804 1.00 80.81 88 MET A N 1
ATOM 726 C CA . MET A 1 88 ? 3.939 12.175 7.164 1.00 80.81 88 MET A CA 1
ATOM 727 C C . MET A 1 88 ? 3.065 12.836 8.222 1.00 80.81 88 MET A C 1
ATOM 729 O O . MET A 1 88 ? 2.663 12.162 9.162 1.00 80.81 88 MET A O 1
ATOM 733 N N . GLU A 1 89 ? 2.751 14.121 8.064 1.00 77.19 89 GLU A N 1
ATOM 734 C CA . GLU A 1 89 ? 1.892 14.860 8.998 1.00 77.19 89 GLU A CA 1
ATOM 735 C C . GLU A 1 89 ? 0.487 14.243 9.057 1.00 77.19 89 GLU A C 1
ATOM 737 O O . GLU A 1 89 ? -0.042 13.994 10.139 1.00 77.19 89 GLU A O 1
ATOM 742 N N . TYR A 1 90 ? -0.064 13.881 7.893 1.00 76.44 90 TYR A N 1
ATOM 743 C CA . TYR A 1 90 ? -1.345 13.181 7.780 1.00 76.44 90 TYR A CA 1
ATOM 744 C C . TYR A 1 90 ? -1.296 11.788 8.428 1.00 76.44 90 TYR A C 1
ATOM 746 O O . TYR A 1 90 ? -2.166 11.422 9.216 1.00 76.44 90 TYR A O 1
ATOM 754 N N . LEU A 1 91 ? -0.230 11.024 8.166 1.00 73.81 91 LEU A N 1
ATOM 755 C CA . LEU A 1 91 ? -0.035 9.688 8.734 1.00 73.81 91 LEU A CA 1
ATOM 756 C C . LEU A 1 91 ? 0.265 9.697 10.246 1.00 73.81 91 LEU A C 1
ATOM 758 O O . LEU A 1 91 ? -0.045 8.728 10.938 1.00 73.81 91 LEU A O 1
ATOM 762 N N . GLN A 1 92 ? 0.876 10.761 10.772 1.00 71.12 92 GLN A N 1
ATOM 763 C CA . GLN A 1 92 ? 1.167 10.930 12.199 1.00 71.12 92 GLN A CA 1
ATOM 764 C C . GLN A 1 92 ? -0.071 11.325 12.999 1.00 71.12 92 GLN A C 1
ATOM 766 O O . GLN A 1 92 ? -0.254 10.783 14.089 1.00 71.12 92 GLN A O 1
ATOM 771 N N . ALA A 1 93 ? -0.938 12.183 12.452 1.00 68.31 93 ALA A N 1
ATOM 772 C CA . ALA A 1 93 ? -2.212 12.540 13.080 1.00 68.31 93 ALA A CA 1
ATOM 773 C C . ALA A 1 93 ? -3.060 11.290 13.394 1.00 68.31 93 ALA A C 1
ATOM 775 O O . ALA A 1 93 ? -3.622 11.159 14.480 1.00 68.31 93 ALA A O 1
ATOM 776 N N . LEU A 1 94 ? -3.037 10.304 12.491 1.00 65.19 94 LEU A N 1
ATOM 777 C CA . LEU A 1 94 ? -3.713 9.011 12.657 1.00 65.19 94 LEU A CA 1
ATOM 778 C C . LEU A 1 94 ? -3.096 8.111 13.735 1.00 65.19 94 LEU A C 1
ATOM 780 O O . LEU A 1 94 ? -3.760 7.202 14.229 1.00 65.19 94 LEU A O 1
ATOM 784 N N . LYS A 1 95 ? -1.820 8.321 14.083 1.00 62.53 95 LYS A N 1
ATOM 785 C CA . LYS A 1 95 ? -1.166 7.614 15.194 1.00 62.53 95 LYS A CA 1
ATOM 786 C C . LYS A 1 95 ? -1.434 8.274 16.543 1.00 62.53 95 LYS A C 1
ATOM 788 O O . LYS A 1 95 ? -1.399 7.573 17.551 1.00 62.53 95 LYS A O 1
ATOM 793 N N . SER A 1 96 ? -1.626 9.594 16.574 1.00 61.84 96 SER A N 1
ATOM 794 C CA . SER A 1 96 ? -1.812 10.362 17.811 1.00 61.84 96 SER A CA 1
ATOM 795 C C . SER A 1 96 ? -3.252 10.382 18.321 1.00 61.84 96 SER A C 1
ATOM 797 O O . SER A 1 96 ? -3.452 10.588 19.513 1.00 61.84 96 SER A O 1
ATOM 799 N N . GLU A 1 97 ? -4.243 10.143 17.462 1.00 52.19 97 GLU A N 1
ATOM 800 C CA . GLU A 1 97 ? -5.655 10.084 17.850 1.00 52.19 97 GLU A CA 1
ATOM 801 C C . GLU 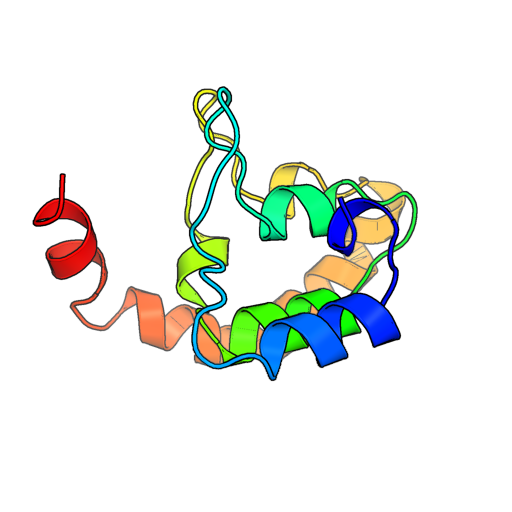A 1 97 ? -6.147 8.632 17.856 1.00 52.19 97 GLU A C 1
ATOM 803 O O . GLU A 1 97 ? -6.122 8.004 16.808 1.00 52.19 97 GLU A O 1
ATOM 808 N N . ASP A 1 98 ? -6.544 8.107 19.026 1.00 53.38 98 ASP A N 1
ATOM 809 C CA . ASP A 1 98 ? -7.585 7.100 19.370 1.00 53.38 98 ASP A CA 1
ATOM 810 C C . ASP A 1 98 ? -8.030 5.959 18.399 1.00 53.38 98 ASP A C 1
ATOM 812 O O . ASP A 1 98 ? -8.934 5.182 18.722 1.00 53.38 98 ASP A O 1
ATOM 816 N N . VAL A 1 99 ? -7.415 5.758 17.233 1.00 52.66 99 VAL A N 1
ATOM 817 C CA . VAL A 1 99 ? -7.864 4.841 16.170 1.00 52.66 99 VAL A CA 1
ATOM 818 C C . VAL A 1 99 ? -7.343 3.418 16.392 1.00 52.66 99 VAL A C 1
ATOM 820 O O . VAL A 1 99 ? -8.056 2.450 16.122 1.00 52.66 99 VAL A O 1
ATOM 823 N N . ILE A 1 100 ? -6.163 3.255 17.004 1.00 50.03 100 ILE A N 1
ATOM 824 C CA . ILE A 1 100 ? -5.642 1.934 17.413 1.00 50.03 100 ILE A CA 1
ATOM 825 C C . ILE A 1 100 ? -6.571 1.272 18.448 1.00 50.03 100 ILE A C 1
ATOM 827 O O . ILE A 1 100 ? -6.751 0.056 18.428 1.00 50.03 100 ILE A O 1
ATOM 831 N N . ALA A 1 101 ? -7.238 2.063 19.297 1.00 50.84 101 ALA A N 1
ATOM 832 C CA . ALA A 1 101 ? -8.200 1.565 20.283 1.00 50.84 101 ALA A CA 1
ATOM 833 C C . ALA A 1 101 ? -9.541 1.102 19.671 1.00 50.84 101 ALA A C 1
ATOM 835 O O . ALA A 1 101 ? -10.284 0.366 20.323 1.00 50.84 101 ALA A O 1
ATOM 836 N N . LYS A 1 102 ? -9.858 1.516 18.434 1.00 49.47 102 LYS A N 1
ATOM 837 C CA . LYS A 1 102 ? -10.998 0.996 17.655 1.00 49.47 102 LYS A CA 1
ATOM 838 C C . LYS A 1 102 ? -10.631 -0.263 16.867 1.00 49.47 102 LYS A C 1
ATOM 840 O O . LYS A 1 102 ? -11.443 -1.172 16.785 1.00 49.47 102 LYS A O 1
ATOM 845 N N . LEU A 1 103 ? -9.394 -0.367 16.378 1.00 48.97 103 LEU A N 1
ATOM 846 C CA . LEU A 1 103 ? -8.916 -1.523 15.606 1.00 48.97 103 LEU A CA 1
ATOM 847 C C . LEU A 1 103 ? -8.806 -2.828 16.417 1.00 48.97 103 LEU A C 1
ATOM 849 O O . LEU A 1 103 ? -8.806 -3.900 15.824 1.00 48.97 103 LEU A O 1
ATOM 853 N N . SER A 1 104 ? -8.731 -2.759 17.750 1.00 50.31 104 SER A N 1
ATOM 854 C CA . SER A 1 104 ? -8.694 -3.937 18.632 1.00 50.31 104 SER A CA 1
ATOM 855 C C . SER A 1 104 ? -10.068 -4.442 19.087 1.00 50.31 104 SER A C 1
ATOM 857 O O . SER A 1 104 ? -10.130 -5.460 19.773 1.00 50.31 104 SER A O 1
ATOM 859 N N . LYS A 1 105 ? -11.161 -3.736 18.762 1.00 44.72 105 LYS A N 1
ATOM 860 C CA . LYS A 1 105 ? -12.513 -4.078 19.242 1.00 44.72 105 LYS A CA 1
ATOM 861 C C . LYS A 1 105 ? -13.381 -4.839 18.240 1.00 44.72 105 LYS A C 1
ATOM 863 O O . LYS A 1 105 ? -14.387 -5.392 18.665 1.00 44.72 105 LYS A O 1
ATOM 868 N N . ASP A 1 106 ? -12.963 -4.924 16.981 1.00 41.50 106 ASP A N 1
ATOM 869 C CA . ASP A 1 106 ? -13.699 -5.632 15.923 1.00 41.50 106 ASP A CA 1
ATOM 870 C C . ASP A 1 106 ? -13.025 -6.967 15.524 1.00 41.50 106 ASP A C 1
ATOM 872 O O . ASP A 1 106 ? -13.100 -7.382 14.370 1.00 41.50 106 ASP A O 1
ATOM 876 N N . SER A 1 107 ? -12.328 -7.623 16.468 1.00 39.91 107 SER A N 1
ATOM 877 C CA . SER A 1 107 ? -11.764 -8.985 16.312 1.00 39.91 107 SER A CA 1
ATOM 878 C C . SER A 1 107 ? -12.672 -10.047 16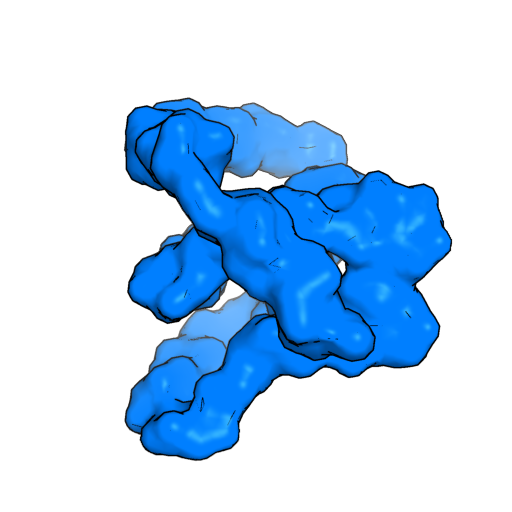.918 1.00 39.91 107 SER A C 1
ATOM 880 O O . SER A 1 107 ? -13.154 -9.805 18.048 1.00 39.91 107 SER A O 1
#

Organism: NCBI:txid635003

pLDDT: mean 87.38, std 15.03, range [39.91, 97.5]

Foldseek 3Di:
DCLLALVLVVLVVLLPDPPDDQCDDDPQSHTSLLSNQLHPDRSLNSNVSSCVVPVCLQVRATNVRDGSNNNHDPVCVVVVVVSCVVCVVVSVVCVVDDVVVVVVPPD

InterPro domains:
  IPR002110 Ankyrin repeat [PF12796] (2-77)
  IPR036770 Ankyrin repeat-containing domain superfamily [G3DSA:1.25.40.20] (1-89)
  IPR036770 Ankyrin repeat-containing domain superfamily [SSF48403] (1-86)

Secondary structure (DSSP, 8-state):
-HHHHT-HHHHHHHHTSTT--S--B-TT--BHHHHHHHSSS--HHHHHHHHHH-GGGGG---TTS--GGGGS-GGGHHHHHHHHHHTHHHHHHHHHSS-HHHHTS--